Protein AF-A0A3S5CP06-F1 (afdb_monomer_lite)

Organism: NCBI:txid117903

pLDDT: mean 73.13, std 22.81, range [30.09, 97.06]

Structure (mmCIF, N/CA/C/O backbone):
data_AF-A0A3S5CP06-F1
#
_entry.id   AF-A0A3S5CP06-F1
#
loop_
_atom_site.group_PDB
_atom_site.id
_atom_site.type_symbol
_atom_site.label_atom_id
_atom_site.label_alt_id
_atom_site.label_comp_id
_atom_site.label_asym_id
_atom_site.label_entity_id
_atom_site.label_seq_id
_atom_site.pdbx_PDB_ins_code
_atom_site.Cartn_x
_atom_site.Cartn_y
_atom_site.Cartn_z
_atom_site.occupancy
_atom_site.B_iso_or_equiv
_atom_site.auth_seq_id
_atom_site.auth_comp_id
_atom_site.auth_asym_id
_atom_site.auth_atom_id
_atom_site.pdbx_PDB_model_num
ATOM 1 N N . MET A 1 1 ? -4.239 -17.272 -24.066 1.00 35.72 1 MET A N 1
ATOM 2 C CA . MET A 1 1 ? -3.213 -17.045 -23.027 1.00 35.72 1 MET A CA 1
ATOM 3 C C . MET A 1 1 ? -2.348 -15.879 -23.479 1.00 35.72 1 MET A C 1
ATOM 5 O O . MET A 1 1 ? -1.489 -16.079 -24.324 1.00 35.72 1 MET A O 1
ATOM 9 N N . LYS A 1 2 ? -2.631 -14.655 -23.021 1.00 35.78 2 LYS A N 1
ATOM 10 C CA . LYS A 1 2 ? -1.708 -13.524 -23.181 1.00 35.78 2 LYS A CA 1
ATOM 11 C C . LYS A 1 2 ? -1.186 -13.202 -21.793 1.00 35.78 2 LYS A C 1
ATOM 13 O O . LYS A 1 2 ? -1.876 -12.615 -20.971 1.00 35.78 2 LYS A O 1
ATOM 18 N N . PHE A 1 3 ? -0.039 -13.802 -21.521 1.00 42.69 3 PHE A N 1
ATOM 19 C CA . PHE A 1 3 ? 0.730 -13.665 -20.302 1.00 42.69 3 PHE A CA 1
ATOM 20 C C . PHE A 1 3 ? 1.672 -12.479 -20.546 1.00 42.69 3 PHE A C 1
ATOM 22 O O . PHE A 1 3 ? 2.401 -12.501 -21.534 1.00 42.69 3 PHE A O 1
ATOM 29 N N . ASN A 1 4 ? 1.630 -11.481 -19.663 1.00 35.91 4 ASN A N 1
ATOM 30 C CA . ASN A 1 4 ? 2.527 -10.320 -19.591 1.00 35.91 4 ASN A CA 1
ATOM 31 C C . ASN A 1 4 ? 2.304 -9.190 -20.604 1.00 35.91 4 ASN A C 1
ATOM 33 O O . ASN A 1 4 ? 3.108 -8.999 -21.513 1.00 35.91 4 ASN A O 1
ATOM 37 N N . ASP A 1 5 ? 1.311 -8.346 -20.328 1.00 41.56 5 ASP A N 1
ATOM 38 C CA . ASP A 1 5 ? 1.536 -6.917 -20.531 1.00 41.56 5 ASP A CA 1
ATOM 39 C C . ASP A 1 5 ? 2.273 -6.392 -19.296 1.00 41.56 5 ASP A C 1
ATOM 41 O O . ASP A 1 5 ? 1.832 -6.560 -18.155 1.00 41.56 5 ASP A O 1
ATOM 45 N N . PHE A 1 6 ? 3.456 -5.839 -19.553 1.00 39.00 6 PHE A N 1
ATOM 46 C CA . PHE A 1 6 ? 4.269 -5.062 -18.633 1.00 39.00 6 PHE A CA 1
ATOM 47 C C . PHE A 1 6 ? 3.380 -4.057 -17.898 1.00 39.00 6 PHE A C 1
ATOM 49 O O . PHE A 1 6 ? 3.024 -3.015 -18.444 1.00 39.00 6 PHE A O 1
ATOM 56 N N . PHE A 1 7 ? 3.037 -4.346 -16.646 1.00 43.31 7 PHE A N 1
ATOM 57 C CA . PHE A 1 7 ? 2.442 -3.353 -15.767 1.00 43.31 7 PHE A CA 1
ATOM 58 C C . PHE A 1 7 ? 3.573 -2.412 -15.328 1.00 43.31 7 PHE A C 1
ATOM 60 O O . PHE A 1 7 ? 4.168 -2.552 -14.261 1.00 43.31 7 PHE A O 1
ATOM 67 N N . CYS A 1 8 ? 3.954 -1.510 -16.236 1.00 44.78 8 CYS A N 1
ATOM 68 C CA . CYS A 1 8 ? 4.746 -0.335 -15.918 1.00 44.78 8 CYS A CA 1
ATOM 69 C C . CYS A 1 8 ? 3.884 0.487 -14.960 1.00 44.78 8 CYS A C 1
ATOM 71 O O . CYS A 1 8 ? 2.850 1.025 -15.358 1.00 44.78 8 CYS A O 1
ATOM 73 N N . ILE A 1 9 ? 4.246 0.487 -13.677 1.00 48.03 9 ILE A N 1
ATOM 74 C CA . ILE A 1 9 ? 3.533 1.221 -12.631 1.00 48.03 9 ILE A CA 1
ATOM 75 C C . ILE A 1 9 ? 3.809 2.714 -12.829 1.00 48.03 9 ILE A C 1
ATOM 77 O O . ILE A 1 9 ? 4.605 3.321 -12.127 1.00 48.03 9 ILE A O 1
ATOM 81 N N . PHE A 1 10 ? 3.103 3.309 -13.786 1.00 43.12 10 PHE A N 1
ATOM 82 C CA . PHE A 1 10 ? 2.488 4.614 -13.599 1.00 43.12 10 PHE A CA 1
ATOM 83 C C . PHE A 1 10 ? 1.090 4.359 -13.037 1.00 43.12 10 PHE A C 1
ATOM 85 O O . PHE A 1 10 ? 0.086 4.454 -13.733 1.00 43.12 10 PHE A O 1
ATOM 92 N N . THR A 1 11 ? 0.997 3.991 -11.759 1.00 44.59 11 THR A N 1
ATOM 93 C CA . THR A 1 11 ? -0.285 4.066 -11.045 1.00 44.59 11 THR A CA 1
ATOM 94 C C . THR A 1 11 ? -0.463 5.474 -10.480 1.00 44.59 11 THR A C 1
ATOM 96 O O . THR A 1 11 ? -0.697 5.644 -9.288 1.00 44.59 11 THR A O 1
ATOM 99 N N . THR A 1 12 ? -0.358 6.502 -11.322 1.00 39.09 12 THR A N 1
ATOM 100 C CA . THR A 1 12 ? -1.292 7.619 -11.197 1.00 39.09 12 THR A CA 1
ATOM 101 C C . THR A 1 12 ? -2.436 7.244 -12.114 1.00 39.09 12 THR A C 1
ATOM 103 O O . THR A 1 12 ? -2.352 7.388 -13.331 1.00 39.09 12 THR A O 1
ATOM 106 N N . LYS A 1 13 ? -3.494 6.677 -11.532 1.00 40.69 13 LYS A N 1
ATOM 107 C CA . LYS A 1 13 ? -4.800 6.707 -12.183 1.00 40.69 13 LYS A CA 1
ATOM 108 C C . LYS A 1 13 ? -5.009 8.173 -12.564 1.00 40.69 13 LYS A C 1
ATOM 110 O O . LYS A 1 13 ? -4.900 9.023 -11.683 1.00 40.69 13 LYS A O 1
ATOM 115 N N . GLU A 1 14 ? -5.152 8.441 -13.856 1.00 37.75 14 GLU A N 1
ATOM 116 C CA . GLU A 1 14 ? -5.336 9.779 -14.410 1.00 37.75 14 GLU A CA 1
ATOM 117 C C . GLU A 1 14 ? -6.259 10.594 -13.499 1.00 37.75 14 GLU A C 1
ATOM 119 O O . GLU A 1 14 ? -7.409 10.213 -13.264 1.00 37.75 14 GLU A O 1
ATOM 124 N N . VAL A 1 15 ? -5.735 11.681 -12.929 1.00 44.97 15 VAL A N 1
ATOM 125 C CA . VAL A 1 15 ? -6.589 12.718 -12.361 1.00 44.97 15 VAL A CA 1
ATOM 126 C C . VAL A 1 15 ? -7.166 13.446 -13.559 1.00 44.97 15 VAL A C 1
ATOM 128 O O . VAL A 1 15 ? -6.532 14.333 -14.125 1.00 44.97 15 VAL A O 1
ATOM 131 N N . GLN A 1 16 ? -8.365 13.045 -13.959 1.00 38.53 16 GLN A N 1
ATOM 132 C CA . GLN A 1 16 ? -9.188 13.856 -14.830 1.00 38.53 16 GLN A CA 1
ATOM 133 C C . GLN A 1 16 ? -10.629 13.785 -14.345 1.00 38.53 16 GLN A C 1
ATOM 135 O O . GLN A 1 16 ? -11.325 12.812 -14.595 1.00 38.53 16 GLN A O 1
ATOM 140 N N . ASP A 1 17 ? -11.020 14.819 -13.602 1.00 30.09 17 ASP A N 1
ATOM 141 C CA . ASP A 1 17 ? -12.327 15.458 -13.713 1.00 30.09 17 ASP A CA 1
ATOM 142 C C . ASP A 1 17 ? -12.169 16.918 -13.262 1.00 30.09 17 ASP A C 1
ATOM 144 O O . ASP A 1 17 ? -11.608 17.216 -12.206 1.00 30.09 17 ASP A O 1
ATOM 148 N N . GLY A 1 18 ? -12.548 17.833 -14.153 1.00 38.84 18 GLY A N 1
ATOM 149 C CA . GLY A 1 18 ? -12.364 19.272 -14.010 1.00 38.84 18 GLY A CA 1
ATOM 150 C C . GLY A 1 18 ? -13.425 19.977 -13.157 1.00 38.84 18 GLY A C 1
ATOM 151 O O . GLY A 1 18 ? -14.457 19.407 -12.818 1.00 38.84 18 GLY A O 1
ATOM 152 N N . SER A 1 19 ? -13.130 21.260 -12.901 1.00 43.97 19 SER A N 1
ATOM 153 C CA . SER A 1 19 ? -13.999 22.361 -12.432 1.00 43.97 19 SER A CA 1
ATOM 154 C C . SER A 1 19 ? -14.745 22.167 -11.103 1.00 43.97 19 SER A C 1
ATOM 156 O O . SER A 1 19 ? -15.807 21.562 -11.068 1.00 43.97 19 SER A O 1
ATOM 158 N N . ASP A 1 20 ? -14.249 22.747 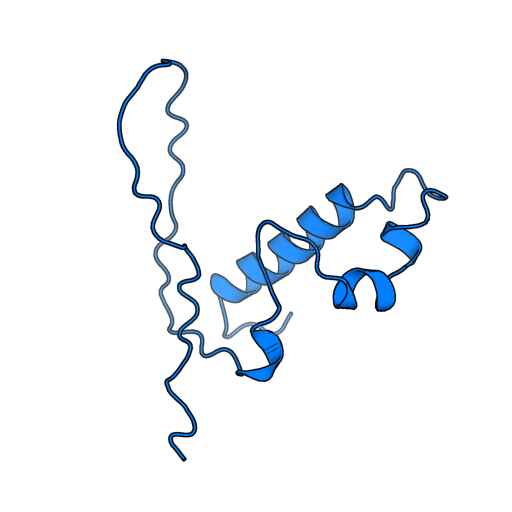-10.005 1.00 41.22 20 ASP A N 1
ATOM 159 C CA . ASP A 1 20 ? -14.585 24.121 -9.583 1.00 41.22 20 ASP A CA 1
ATOM 160 C C . ASP A 1 20 ? -14.144 24.400 -8.128 1.00 41.22 20 ASP A C 1
ATOM 162 O O . ASP A 1 20 ? -14.458 23.653 -7.208 1.00 41.22 20 ASP A O 1
ATOM 166 N N . LEU A 1 21 ? -13.470 25.547 -7.957 1.00 51.84 21 LEU A N 1
ATOM 167 C CA . LEU A 1 21 ? -13.352 26.376 -6.746 1.00 51.84 21 LEU A CA 1
ATOM 168 C C . LEU A 1 21 ? -12.735 25.751 -5.473 1.00 51.84 21 LEU A C 1
ATOM 170 O O . LEU A 1 21 ? -13.408 25.084 -4.697 1.00 51.84 21 LEU A O 1
ATOM 174 N N . LEU A 1 22 ? -11.493 26.142 -5.155 1.00 38.72 22 LEU A N 1
ATOM 175 C CA . LEU A 1 22 ? -11.188 27.074 -4.054 1.00 38.72 22 LEU A CA 1
ATOM 176 C C . LEU A 1 22 ? -9.685 27.406 -4.019 1.00 38.72 22 LEU A C 1
ATOM 178 O O . LEU A 1 22 ? -8.814 26.544 -4.049 1.00 38.72 22 LEU A O 1
ATOM 182 N N . SER A 1 23 ? -9.420 28.705 -3.972 1.00 45.53 23 SER A N 1
ATOM 183 C CA . SER A 1 23 ? -8.123 29.367 -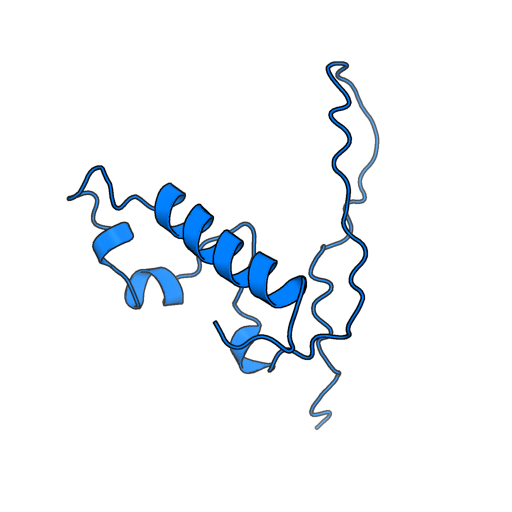3.921 1.00 45.53 23 SER A CA 1
ATOM 184 C C . SER A 1 23 ? -7.390 29.109 -2.599 1.00 45.53 23 SER A C 1
ATOM 186 O O . SER A 1 23 ? -7.995 29.248 -1.538 1.00 45.53 23 SER A O 1
ATOM 188 N N . GLY A 1 24 ? -6.078 28.865 -2.646 1.00 39.38 24 GLY A N 1
ATOM 189 C CA . GLY A 1 24 ? -5.217 28.961 -1.463 1.00 39.38 24 GLY A CA 1
ATOM 190 C C . GLY A 1 24 ? -3.949 28.116 -1.543 1.00 39.38 24 GLY A C 1
ATOM 191 O O . GLY A 1 24 ? -4.006 26.921 -1.303 1.00 39.38 24 GLY A O 1
ATOM 192 N N . ASP A 1 25 ? -2.831 28.789 -1.818 1.00 38.12 25 ASP A N 1
ATOM 193 C CA . ASP A 1 25 ? -1.439 28.328 -1.711 1.00 38.12 25 ASP A CA 1
ATOM 194 C C . ASP A 1 25 ? -0.998 27.217 -2.683 1.00 38.12 25 ASP A C 1
ATOM 196 O O . ASP A 1 25 ? -1.037 26.021 -2.404 1.00 38.12 25 ASP A O 1
ATOM 200 N N . ALA A 1 26 ? -0.518 27.652 -3.853 1.00 48.59 26 ALA A N 1
ATOM 201 C CA . ALA A 1 26 ? 0.264 26.831 -4.766 1.00 48.59 26 ALA A CA 1
ATOM 202 C C . ALA A 1 26 ? 1.655 26.581 -4.160 1.00 48.59 26 ALA A C 1
ATOM 204 O O . ALA A 1 26 ? 2.653 27.165 -4.583 1.00 48.59 26 ALA A O 1
ATOM 205 N N . GLY A 1 27 ? 1.712 25.714 -3.150 1.00 45.88 27 GLY A N 1
ATOM 206 C CA . GLY A 1 27 ? 2.924 24.970 -2.852 1.00 45.88 27 GLY A CA 1
ATOM 207 C C . GLY A 1 27 ? 3.228 24.115 -4.074 1.00 45.88 27 GLY A C 1
ATOM 208 O O . GLY A 1 27 ? 2.488 23.180 -4.367 1.00 45.88 27 GLY A O 1
ATOM 209 N N . ASP A 1 28 ? 4.257 24.504 -4.820 1.00 45.62 28 ASP A N 1
ATOM 210 C CA . ASP A 1 28 ? 4.829 23.772 -5.945 1.00 45.62 28 ASP A CA 1
ATOM 211 C C . ASP A 1 28 ? 5.03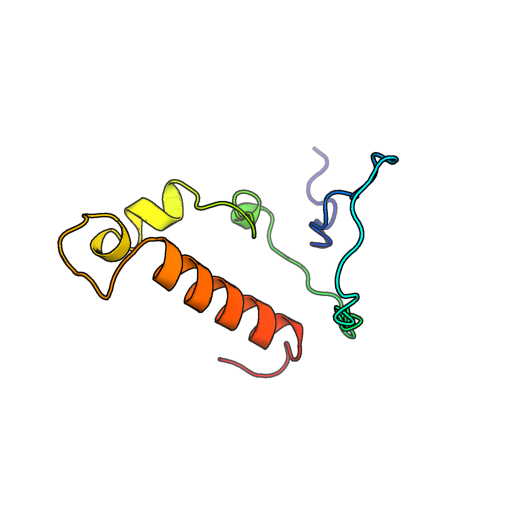1 22.297 -5.556 1.00 45.62 28 ASP A C 1
ATOM 213 O O . ASP A 1 28 ? 6.001 21.937 -4.887 1.00 45.62 28 ASP A O 1
ATOM 217 N N . VAL A 1 29 ? 4.069 21.432 -5.901 1.00 55.31 29 VAL A N 1
ATOM 218 C CA . VAL A 1 29 ? 4.237 19.983 -5.782 1.00 55.31 29 VAL A CA 1
ATOM 219 C C . VAL A 1 29 ? 5.150 19.605 -6.932 1.00 55.31 29 VAL A C 1
ATOM 221 O O . VAL A 1 29 ? 4.691 19.308 -8.034 1.00 55.31 29 VAL A O 1
ATOM 224 N N . CYS A 1 30 ? 6.454 19.682 -6.690 1.00 55.12 30 CYS A N 1
ATOM 225 C CA . CYS A 1 30 ? 7.450 19.263 -7.654 1.00 55.12 30 CYS A CA 1
ATOM 226 C C . CYS A 1 30 ? 7.282 17.755 -7.897 1.00 55.12 30 CYS A C 1
ATOM 228 O O . CYS A 1 30 ? 7.721 16.904 -7.124 1.00 55.12 30 CYS A O 1
ATOM 230 N N . VAL A 1 31 ? 6.573 17.406 -8.970 1.00 60.03 31 VAL A N 1
ATOM 231 C CA . VAL A 1 31 ? 6.488 16.026 -9.444 1.00 60.03 31 VAL A CA 1
ATOM 232 C C . VAL A 1 31 ? 7.863 15.694 -10.006 1.00 60.03 31 VAL A C 1
ATOM 234 O O . VAL A 1 31 ? 8.208 16.106 -11.111 1.00 60.03 31 VAL A O 1
ATOM 237 N N . ALA A 1 32 ? 8.686 15.016 -9.209 1.00 63.56 32 ALA A N 1
ATOM 238 C CA . ALA A 1 32 ? 9.986 14.546 -9.661 1.00 63.56 32 ALA A CA 1
ATOM 239 C C . ALA A 1 32 ? 9.789 13.607 -10.863 1.00 63.56 32 ALA A C 1
ATOM 241 O O . ALA A 1 32 ? 9.066 12.612 -10.774 1.00 63.56 32 ALA A O 1
ATOM 242 N N . GLU A 1 33 ? 10.408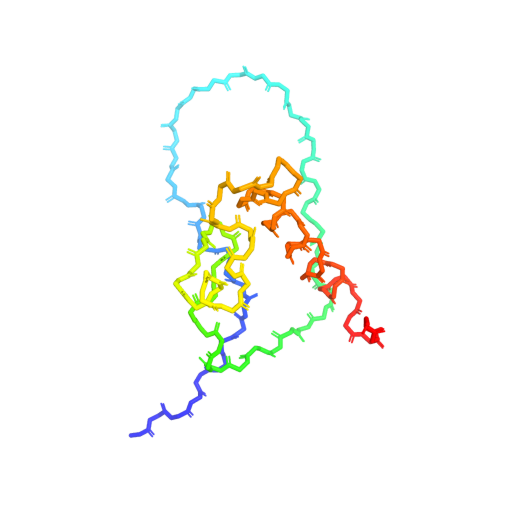 13.938 -11.996 1.00 65.94 33 GLU A N 1
ATOM 243 C CA . GLU A 1 33 ? 10.356 13.109 -13.198 1.00 65.94 33 GLU A CA 1
ATOM 244 C C . GLU A 1 33 ? 11.106 11.789 -12.954 1.00 65.94 33 GLU A C 1
ATOM 246 O O . GLU A 1 33 ? 12.246 11.771 -12.481 1.00 65.94 33 GLU A O 1
ATOM 251 N N . GLN A 1 34 ? 10.459 10.663 -13.257 1.00 63.09 34 GLN A N 1
ATOM 252 C CA . GLN A 1 34 ? 11.030 9.334 -13.059 1.00 63.09 34 GLN A CA 1
ATOM 253 C C . GLN A 1 34 ? 12.125 9.059 -14.105 1.00 63.09 34 GLN A C 1
ATOM 255 O O . GLN A 1 34 ? 11.828 8.832 -15.275 1.00 63.09 34 GLN A O 1
ATOM 260 N N . ALA A 1 35 ? 13.392 9.006 -13.685 1.00 69.94 35 ALA A N 1
ATOM 261 C CA . ALA A 1 35 ? 14.532 8.816 -14.594 1.00 69.94 35 ALA A CA 1
ATOM 262 C C . ALA A 1 35 ? 14.710 7.372 -15.118 1.00 69.94 35 ALA A C 1
ATOM 264 O O . ALA A 1 35 ? 15.374 7.151 -16.131 1.00 69.94 35 ALA A O 1
ATOM 265 N N . HIS A 1 36 ? 14.135 6.375 -14.434 1.00 72.00 36 HIS A N 1
ATOM 266 C CA . HIS A 1 36 ? 14.334 4.952 -14.734 1.00 72.00 36 HIS A CA 1
ATOM 267 C C . HIS A 1 36 ? 13.008 4.190 -14.809 1.00 72.00 36 HIS A C 1
ATOM 269 O O . HIS A 1 36 ? 12.151 4.342 -13.939 1.00 72.00 36 HIS A O 1
ATOM 275 N N . CYS A 1 37 ? 12.863 3.315 -15.810 1.00 78.00 37 CYS A N 1
ATOM 276 C CA . CYS A 1 37 ? 11.721 2.406 -15.904 1.00 78.00 37 CYS A CA 1
ATOM 277 C C . CYS A 1 37 ? 11.783 1.356 -14.787 1.00 78.00 37 CYS A C 1
ATOM 279 O O . CYS A 1 37 ? 12.753 0.601 -14.690 1.00 78.00 37 CYS A O 1
ATOM 281 N N . ILE A 1 38 ? 10.736 1.295 -13.963 1.00 80.00 38 ILE A N 1
ATOM 282 C CA . ILE A 1 38 ? 10.598 0.313 -12.887 1.00 80.00 38 ILE A CA 1
ATOM 283 C C . ILE A 1 38 ? 9.550 -0.709 -13.312 1.00 80.00 38 ILE A C 1
ATOM 285 O O . ILE A 1 38 ? 8.363 -0.402 -13.432 1.00 80.00 38 ILE A O 1
ATOM 289 N N . VAL A 1 39 ? 9.997 -1.943 -13.533 1.00 83.62 39 VAL A N 1
ATOM 290 C CA . VAL A 1 39 ? 9.108 -3.060 -13.859 1.00 83.62 39 VAL A CA 1
ATOM 291 C C . VAL A 1 39 ? 8.652 -3.712 -12.563 1.00 83.62 39 VAL A C 1
ATOM 293 O O . VAL A 1 39 ? 9.473 -4.222 -11.801 1.00 83.62 39 VAL A O 1
ATOM 296 N N . VAL A 1 40 ? 7.341 -3.723 -12.323 1.00 83.81 40 VAL A N 1
ATOM 297 C CA . VAL A 1 40 ? 6.769 -4.350 -11.130 1.00 83.81 40 VAL A CA 1
ATOM 298 C C . VAL A 1 40 ? 6.128 -5.690 -11.497 1.00 83.81 40 VAL A C 1
ATOM 300 O O . VAL A 1 40 ? 5.369 -5.768 -12.465 1.00 83.81 40 VAL A O 1
ATOM 303 N N . PRO A 1 41 ? 6.411 -6.768 -10.746 1.00 90.12 41 PRO A N 1
ATOM 304 C CA . PRO A 1 41 ? 5.794 -8.066 -10.990 1.00 90.12 41 PRO A CA 1
ATOM 305 C C . PRO A 1 41 ? 4.270 -8.050 -10.818 1.00 90.12 41 PRO A C 1
ATOM 307 O O . PRO A 1 41 ? 3.732 -7.387 -9.932 1.00 90.12 41 PRO A O 1
ATOM 310 N N . SER A 1 42 ? 3.565 -8.875 -11.595 1.00 87.00 42 SER A N 1
ATOM 311 C CA . SER A 1 42 ? 2.094 -8.948 -11.580 1.00 87.00 42 SER A CA 1
ATOM 312 C C . SER A 1 42 ? 1.499 -9.378 -10.2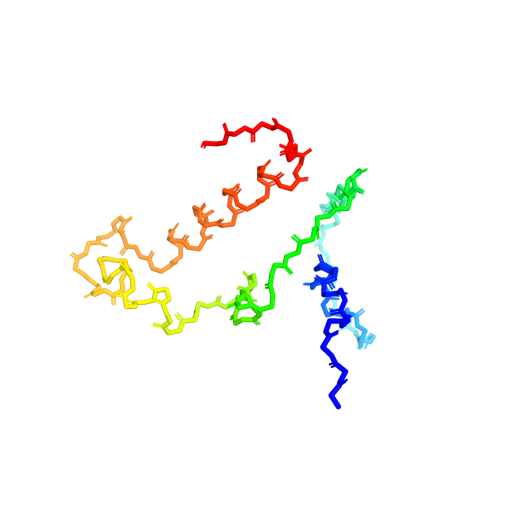36 1.00 87.00 42 SER A C 1
ATOM 314 O O . SER A 1 42 ? 0.397 -8.961 -9.888 1.00 87.00 42 SER A O 1
ATOM 316 N N . TYR A 1 43 ? 2.223 -10.161 -9.431 1.00 88.88 43 TYR A N 1
ATOM 317 C CA . TYR A 1 43 ? 1.764 -10.551 -8.095 1.00 88.88 43 TYR A CA 1
ATOM 318 C C . TYR A 1 43 ? 1.666 -9.369 -7.118 1.00 88.88 43 TYR A C 1
ATOM 320 O O . TYR A 1 43 ? 1.041 -9.508 -6.069 1.00 88.88 43 TYR A O 1
ATOM 328 N N . ALA A 1 44 ? 2.285 -8.225 -7.428 1.00 89.38 44 ALA A N 1
ATOM 329 C CA . ALA A 1 44 ? 2.220 -7.010 -6.620 1.00 89.38 44 ALA A CA 1
ATOM 330 C C . ALA A 1 44 ? 1.078 -6.067 -7.047 1.00 89.38 44 ALA A C 1
ATOM 332 O O . ALA A 1 44 ? 0.939 -4.988 -6.483 1.00 89.38 44 ALA A O 1
ATOM 333 N N . ALA A 1 45 ? 0.219 -6.475 -7.991 1.00 90.00 45 ALA A N 1
ATOM 334 C CA . ALA A 1 45 ? -0.889 -5.658 -8.500 1.00 90.00 45 ALA A CA 1
ATOM 335 C C . ALA A 1 45 ? -1.959 -5.286 -7.452 1.00 90.00 45 ALA A C 1
ATOM 337 O O . ALA A 1 45 ? -2.804 -4.439 -7.714 1.00 90.00 45 ALA A O 1
ATOM 338 N N . TRP A 1 46 ? -1.947 -5.915 -6.273 1.00 90.81 46 TRP A N 1
ATOM 339 C CA . TRP A 1 46 ? -2.839 -5.567 -5.161 1.00 90.81 46 TRP A CA 1
ATOM 340 C C . TRP A 1 46 ? -2.409 -4.296 -4.414 1.00 90.81 46 TRP A C 1
ATOM 342 O O . TRP A 1 46 ? -3.179 -3.794 -3.596 1.00 90.81 46 TRP A O 1
ATOM 352 N N . PHE A 1 47 ? -1.181 -3.817 -4.636 1.00 92.62 47 PHE A N 1
ATOM 353 C CA . PHE A 1 47 ? -0.641 -2.644 -3.959 1.00 92.62 47 PHE A CA 1
ATOM 354 C C . PHE A 1 47 ? -1.264 -1.352 -4.500 1.00 92.62 47 PHE A C 1
ATOM 356 O O . PHE A 1 47 ? -1.312 -1.131 -5.709 1.00 92.62 47 PHE A O 1
ATOM 363 N N . ASP A 1 48 ? -1.677 -0.477 -3.586 1.00 89.50 48 ASP A N 1
ATOM 364 C CA . ASP A 1 48 ? -2.195 0.858 -3.873 1.00 89.50 48 ASP A CA 1
ATOM 365 C C . ASP A 1 48 ? -1.501 1.871 -2.951 1.00 89.50 48 ASP A C 1
ATOM 367 O O . ASP A 1 48 ? -1.390 1.677 -1.739 1.00 89.50 48 ASP A O 1
ATOM 371 N N . TYR A 1 49 ? -1.011 2.965 -3.533 1.00 89.31 49 TYR A N 1
ATOM 372 C CA . TYR A 1 49 ? -0.282 4.003 -2.808 1.00 89.31 49 TYR A CA 1
ATOM 373 C C . TYR A 1 49 ? -1.180 4.777 -1.829 1.00 89.31 49 TYR A C 1
ATOM 375 O O . TYR A 1 49 ? -0.709 5.220 -0.782 1.00 89.31 49 TYR A O 1
ATOM 383 N N . ASN A 1 50 ? -2.478 4.894 -2.117 1.00 90.50 50 ASN A N 1
ATOM 384 C CA . ASN A 1 50 ? -3.411 5.702 -1.324 1.00 90.50 50 ASN A CA 1
ATOM 385 C C . ASN A 1 50 ? -4.264 4.880 -0.351 1.00 90.50 50 ASN A C 1
ATOM 387 O O . ASN A 1 50 ? -4.979 5.451 0.471 1.00 90.50 50 ASN A O 1
ATOM 391 N N . SER A 1 51 ? -4.204 3.548 -0.421 1.00 92.38 51 SER A N 1
ATOM 392 C CA . SER A 1 51 ? -4.977 2.663 0.449 1.00 92.38 51 SER A CA 1
ATOM 393 C C . SER A 1 51 ? -4.108 1.584 1.101 1.00 92.38 51 SER A C 1
ATOM 395 O O . SER A 1 51 ? -2.970 1.342 0.705 1.00 92.38 51 SER A O 1
ATOM 397 N N . ILE A 1 52 ? -4.623 0.976 2.175 1.00 94.06 52 ILE A N 1
ATOM 398 C CA . ILE A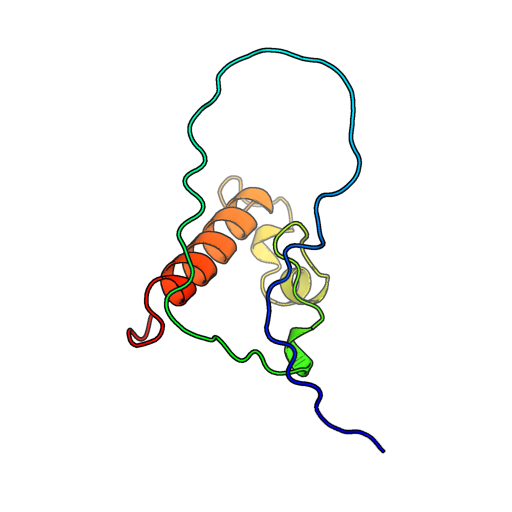 1 52 ? -3.947 -0.111 2.896 1.00 94.06 52 ILE A CA 1
ATOM 399 C C . ILE A 1 52 ? -4.707 -1.401 2.629 1.00 94.06 52 ILE A C 1
ATOM 401 O O . ILE A 1 52 ? -5.851 -1.569 3.073 1.00 94.06 52 ILE A O 1
ATOM 405 N N . HIS A 1 53 ? -4.054 -2.334 1.951 1.00 95.62 53 HIS A N 1
ATOM 406 C CA . HIS A 1 53 ? -4.642 -3.603 1.569 1.00 95.62 53 HIS A CA 1
ATOM 407 C C . HIS A 1 53 ? -4.714 -4.584 2.753 1.00 95.62 53 HIS A C 1
ATOM 409 O O . HIS A 1 53 ? -3.959 -4.521 3.728 1.00 95.62 53 HIS A O 1
ATOM 415 N N . GLY A 1 54 ? -5.612 -5.570 2.668 1.00 97.00 54 GLY A N 1
ATOM 416 C CA . GLY A 1 54 ? -5.767 -6.587 3.714 1.00 97.00 54 GLY A CA 1
ATOM 417 C C . GLY A 1 54 ? -4.525 -7.465 3.920 1.00 97.00 54 GLY A C 1
ATOM 418 O O . GLY A 1 54 ? -4.357 -8.035 4.995 1.00 97.00 54 GLY A O 1
ATOM 419 N N . ILE A 1 55 ? -3.650 -7.570 2.913 1.00 95.75 55 ILE A N 1
ATOM 420 C CA . ILE A 1 55 ? -2.367 -8.283 3.029 1.00 95.75 55 ILE A CA 1
ATOM 421 C C . ILE A 1 55 ? -1.431 -7.542 3.990 1.00 95.75 55 ILE A C 1
ATOM 423 O O . ILE A 1 55 ? -0.882 -8.175 4.887 1.00 95.75 55 ILE A O 1
ATOM 427 N N . GLU A 1 56 ? -1.320 -6.216 3.873 1.00 97.06 56 GLU A N 1
ATOM 428 C CA . GLU A 1 56 ? -0.487 -5.380 4.753 1.00 97.06 56 GLU A CA 1
ATOM 429 C C . GLU A 1 56 ? -0.938 -5.510 6.213 1.00 97.06 56 GLU A C 1
ATOM 431 O O . GLU A 1 56 ? -0.128 -5.749 7.108 1.00 97.06 56 GLU A O 1
ATOM 436 N N . ARG A 1 57 ? -2.257 -5.482 6.442 1.00 95.69 57 ARG A N 1
ATOM 437 C CA . ARG A 1 57 ? -2.852 -5.638 7.779 1.00 95.69 57 ARG A CA 1
ATOM 438 C C . ARG A 1 57 ? -2.542 -6.979 8.435 1.00 95.69 57 ARG A C 1
ATOM 440 O O . ARG A 1 57 ? -2.397 -7.043 9.651 1.00 95.69 57 ARG A O 1
ATOM 447 N N . ARG A 1 58 ? -2.469 -8.051 7.642 1.00 96.56 58 ARG A N 1
ATOM 448 C CA . ARG A 1 58 ? -2.108 -9.389 8.133 1.00 96.56 58 ARG A CA 1
ATOM 449 C C . ARG A 1 58 ? -0.602 -9.556 8.315 1.00 96.56 58 ARG A C 1
ATOM 451 O O . ARG A 1 58 ? -0.202 -10.324 9.180 1.00 96.56 58 ARG A O 1
ATOM 458 N N . GLY A 1 59 ? 0.207 -8.870 7.508 1.00 95.75 59 GLY A N 1
ATOM 459 C CA . GLY A 1 59 ? 1.667 -8.938 7.570 1.00 95.75 59 GLY A CA 1
ATOM 460 C C . GLY A 1 59 ? 2.261 -8.202 8.771 1.00 95.75 59 GLY A C 1
ATOM 461 O O . GLY A 1 59 ? 3.212 -8.699 9.363 1.00 95.75 59 GLY A O 1
ATOM 462 N N . LEU A 1 60 ? 1.690 -7.051 9.145 1.00 95.12 60 LEU A N 1
ATOM 463 C CA . LEU A 1 60 ? 2.173 -6.209 10.250 1.00 95.12 60 LEU A CA 1
ATOM 464 C C . LEU A 1 60 ? 1.021 -5.755 11.167 1.00 95.12 60 LEU A C 1
ATOM 466 O O . LEU A 1 60 ? 0.691 -4.566 11.232 1.00 95.12 60 LEU A O 1
ATOM 470 N N . PRO A 1 61 ? 0.360 -6.690 11.875 1.00 94.81 61 PRO A N 1
ATOM 471 C CA . PRO A 1 61 ? -0.842 -6.403 12.658 1.00 94.81 61 PRO A CA 1
ATOM 472 C C . PRO A 1 61 ? -0.610 -5.421 13.816 1.00 94.81 61 PRO A C 1
ATOM 474 O O . PRO A 1 61 ? -1.565 -4.827 14.323 1.00 94.81 61 PRO A O 1
ATOM 477 N N . GLU A 1 62 ? 0.634 -5.214 14.252 1.00 94.56 62 GLU A N 1
ATOM 478 C CA . GLU A 1 62 ? 0.975 -4.287 15.332 1.00 94.56 62 GLU A CA 1
ATOM 479 C C . GLU A 1 62 ? 0.678 -2.818 15.016 1.00 94.56 62 GLU A C 1
ATOM 481 O O . GLU A 1 62 ? 0.514 -2.040 15.952 1.00 94.56 62 GLU A O 1
ATOM 486 N N . PHE A 1 63 ? 0.571 -2.452 13.736 1.00 95.81 63 PHE A N 1
ATOM 487 C CA . PHE A 1 63 ? 0.166 -1.109 13.304 1.00 95.81 63 PHE A CA 1
ATOM 488 C C . PHE A 1 63 ? -1.357 -0.933 13.231 1.00 95.81 63 PHE A C 1
ATOM 490 O O . PHE A 1 63 ? -1.847 0.182 13.067 1.00 95.81 63 PHE A O 1
ATOM 497 N N . PHE A 1 64 ? -2.125 -2.021 13.362 1.00 95.56 64 PHE A N 1
ATOM 498 C CA . PHE A 1 64 ? -3.572 -2.035 13.108 1.00 95.56 64 PHE A CA 1
ATOM 499 C C . PHE A 1 64 ? -4.415 -2.506 14.297 1.00 95.56 64 PHE A C 1
ATOM 501 O O . PHE A 1 64 ? -5.635 -2.589 14.182 1.00 95.56 64 PHE A O 1
ATOM 508 N N . ASN A 1 65 ? -3.796 -2.813 15.439 1.00 92.50 65 ASN A N 1
ATOM 509 C CA . ASN A 1 65 ? -4.490 -3.330 16.623 1.00 92.50 65 ASN A CA 1
ATOM 510 C C . ASN A 1 65 ? -4.904 -2.247 17.642 1.00 92.50 65 ASN A C 1
ATOM 512 O O . ASN A 1 65 ? -5.541 -2.572 18.642 1.00 92.50 65 ASN A O 1
ATOM 516 N N . GLY A 1 66 ? -4.515 -0.983 17.429 1.00 91.25 66 GLY A N 1
ATOM 517 C CA . GLY A 1 66 ? -4.879 0.151 18.290 1.00 91.25 66 GLY A CA 1
ATOM 518 C C . GLY A 1 66 ? -4.241 0.156 19.686 1.00 91.25 66 GLY A C 1
ATOM 519 O O . GLY A 1 66 ? -4.643 0.948 20.535 1.00 91.25 66 GLY A O 1
ATOM 520 N N . ARG A 1 67 ? -3.254 -0.708 19.959 1.00 91.62 67 ARG A N 1
ATOM 521 C CA . ARG A 1 67 ? -2.634 -0.834 21.292 1.00 91.62 67 ARG A CA 1
ATOM 522 C C . ARG A 1 67 ? -1.521 0.183 21.542 1.00 91.62 67 ARG A C 1
ATOM 524 O O . ARG A 1 67 ? -1.282 0.557 22.688 1.00 91.62 67 ARG A O 1
ATOM 531 N N . ASN A 1 68 ? -0.826 0.617 20.492 1.00 89.81 68 ASN A N 1
ATOM 532 C CA . ASN A 1 68 ? 0.372 1.450 20.580 1.00 89.81 68 ASN A CA 1
ATOM 533 C C . ASN A 1 68 ? 0.150 2.793 19.876 1.00 89.81 68 ASN A C 1
ATOM 535 O O . ASN A 1 68 ? -0.094 2.829 18.676 1.00 89.81 68 ASN A O 1
ATOM 539 N N . LYS A 1 69 ? 0.330 3.908 20.597 1.00 89.56 69 LYS A N 1
ATOM 540 C CA . LYS A 1 69 ? 0.167 5.264 20.034 1.00 89.56 69 LYS A CA 1
ATOM 541 C C . LYS A 1 69 ? 1.153 5.595 18.908 1.00 89.56 69 LYS A C 1
ATOM 543 O O . LYS A 1 69 ? 0.858 6.445 18.085 1.00 89.56 69 LYS A O 1
ATOM 548 N N . SER A 1 70 ? 2.318 4.949 18.888 1.00 91.00 70 SER A N 1
ATOM 549 C CA . SER A 1 70 ? 3.351 5.141 17.863 1.00 91.00 70 SER A CA 1
ATOM 550 C C . SER A 1 70 ? 3.225 4.194 16.668 1.00 91.00 70 SER A C 1
ATOM 552 O O . SER A 1 70 ? 3.960 4.346 15.699 1.00 91.00 70 SER A O 1
ATOM 554 N N . LYS A 1 71 ? 2.327 3.204 16.728 1.00 93.00 71 LYS A N 1
ATOM 555 C CA . LYS A 1 71 ? 2.111 2.226 15.656 1.00 93.00 71 LYS A CA 1
ATOM 556 C C . LYS A 1 71 ? 0.669 2.317 15.191 1.00 93.00 71 LYS A C 1
ATOM 558 O O . LYS A 1 71 ? -0.160 1.474 15.521 1.00 93.00 71 LYS A O 1
ATOM 563 N N . THR A 1 72 ? 0.385 3.396 14.475 1.00 96.06 72 THR A N 1
ATOM 564 C CA . THR A 1 72 ? -0.923 3.637 13.871 1.00 96.06 72 THR A CA 1
ATOM 565 C C . THR A 1 72 ? -0.872 3.357 12.366 1.00 96.06 72 THR A C 1
ATOM 567 O O . THR A 1 72 ? 0.220 3.339 11.781 1.00 96.06 72 THR A O 1
ATOM 570 N N . PRO A 1 73 ? -2.028 3.150 11.712 1.00 95.62 73 PRO A N 1
ATOM 571 C CA . PRO A 1 73 ? -2.092 2.956 10.265 1.00 95.62 73 PRO A CA 1
ATOM 572 C C . PRO A 1 73 ? -1.453 4.104 9.473 1.00 95.62 73 PRO A C 1
ATOM 574 O O . PRO A 1 73 ? -0.831 3.871 8.440 1.00 95.62 73 PRO A O 1
ATOM 577 N N . GLU A 1 74 ? -1.558 5.334 9.975 1.00 95.19 74 GLU A N 1
ATOM 578 C CA . GLU A 1 74 ? -1.018 6.542 9.344 1.00 95.19 74 GLU A CA 1
ATOM 579 C C . GLU A 1 74 ? 0.514 6.542 9.369 1.00 95.19 74 GLU A C 1
ATOM 581 O O . GLU A 1 74 ? 1.157 6.849 8.366 1.00 95.19 74 GLU A O 1
ATOM 586 N N . VAL A 1 75 ? 1.111 6.128 10.492 1.00 95.38 75 VAL A N 1
ATOM 587 C CA . VAL A 1 75 ? 2.570 5.985 10.618 1.00 95.38 75 VAL A CA 1
ATOM 588 C C . VAL A 1 75 ? 3.090 4.887 9.689 1.00 95.38 75 VAL A C 1
ATOM 590 O O . VAL A 1 75 ? 4.112 5.070 9.030 1.00 95.38 75 VAL A O 1
ATOM 593 N N . TYR A 1 76 ? 2.374 3.762 9.594 1.00 96.69 76 TYR A N 1
ATOM 594 C CA . TYR A 1 76 ? 2.717 2.694 8.654 1.00 96.69 76 TYR A CA 1
ATOM 595 C C . TYR A 1 76 ? 2.718 3.191 7.202 1.00 96.69 76 TYR A C 1
ATOM 597 O O . TYR A 1 76 ? 3.683 2.949 6.478 1.00 96.69 76 TYR A O 1
ATOM 605 N N . LEU A 1 77 ? 1.672 3.922 6.798 1.00 94.50 77 LEU A N 1
ATOM 606 C CA . LEU A 1 77 ? 1.542 4.484 5.454 1.00 94.50 77 LEU A CA 1
ATOM 607 C C . LEU A 1 77 ? 2.717 5.411 5.118 1.00 94.50 77 LEU A C 1
ATOM 609 O O . LEU A 1 77 ? 3.314 5.283 4.051 1.00 94.50 77 LEU A O 1
ATOM 613 N N . ALA A 1 78 ? 3.088 6.290 6.053 1.00 94.25 78 ALA A N 1
ATOM 614 C CA . ALA A 1 78 ? 4.210 7.207 5.887 1.00 94.25 78 ALA A CA 1
ATOM 615 C C . ALA A 1 78 ? 5.542 6.464 5.687 1.00 94.25 78 ALA A C 1
ATOM 617 O O . ALA A 1 78 ? 6.275 6.768 4.750 1.00 94.25 78 ALA A O 1
ATOM 618 N N . TYR A 1 79 ? 5.844 5.454 6.513 1.00 95.56 79 TYR A N 1
ATOM 619 C CA . TYR A 1 79 ? 7.073 4.662 6.365 1.00 95.56 79 TYR A CA 1
ATOM 620 C C . TYR A 1 79 ? 7.097 3.834 5.083 1.00 95.56 79 TYR A C 1
ATOM 622 O O . TYR A 1 79 ? 8.115 3.787 4.394 1.00 95.56 79 TYR A O 1
ATOM 630 N N . ARG A 1 80 ? 5.977 3.194 4.745 1.00 95.88 80 ARG A N 1
ATOM 631 C CA . ARG A 1 80 ? 5.830 2.409 3.518 1.00 95.88 80 ARG A CA 1
ATOM 632 C C . ARG A 1 80 ? 6.079 3.274 2.286 1.00 95.88 80 ARG A C 1
ATOM 634 O O . ARG A 1 80 ? 6.883 2.898 1.438 1.00 95.88 80 ARG A O 1
ATOM 641 N N . ASN A 1 81 ? 5.425 4.431 2.213 1.00 92.56 81 ASN A N 1
ATOM 642 C CA . ASN A 1 81 ? 5.556 5.345 1.083 1.00 92.56 81 ASN A CA 1
ATOM 643 C C . ASN A 1 81 ? 6.968 5.925 1.008 1.00 92.56 81 ASN A C 1
ATOM 645 O O . ASN A 1 81 ? 7.566 5.900 -0.059 1.00 92.56 81 ASN A O 1
ATOM 649 N N . PHE A 1 82 ? 7.561 6.297 2.145 1.00 93.31 82 PHE A N 1
ATOM 650 C CA . PHE A 1 82 ? 8.949 6.754 2.192 1.00 93.31 82 PHE A CA 1
ATOM 651 C C . PHE A 1 82 ? 9.936 5.733 1.598 1.00 93.31 82 PHE A C 1
ATOM 653 O O . PHE A 1 82 ? 10.791 6.102 0.793 1.00 93.31 82 PHE A O 1
ATOM 660 N N . MET A 1 83 ? 9.811 4.447 1.948 1.00 91.69 83 MET A N 1
ATOM 661 C CA . MET A 1 83 ? 10.669 3.393 1.385 1.00 91.69 83 MET A CA 1
ATOM 662 C C . MET A 1 83 ? 10.452 3.217 -0.123 1.00 91.69 83 MET A C 1
ATOM 664 O O . MET A 1 83 ? 11.419 3.095 -0.874 1.00 91.69 83 MET A O 1
ATOM 668 N N . VAL A 1 84 ? 9.192 3.226 -0.571 1.00 90.00 84 VAL A N 1
ATOM 669 C CA . VAL A 1 84 ? 8.841 3.099 -1.994 1.00 90.00 84 VAL A CA 1
ATOM 670 C C . VAL A 1 84 ? 9.386 4.278 -2.800 1.00 90.00 84 VAL A C 1
ATOM 672 O O . VAL A 1 84 ? 9.989 4.071 -3.851 1.00 90.00 84 VAL A O 1
ATOM 675 N N . ASP A 1 85 ? 9.221 5.500 -2.306 1.00 89.19 85 ASP A N 1
ATOM 676 C CA . ASP A 1 85 ? 9.637 6.715 -3.003 1.00 89.19 85 ASP A CA 1
ATOM 677 C C . ASP A 1 85 ? 11.163 6.832 -3.048 1.00 89.19 85 ASP A C 1
ATOM 679 O O . ASP A 1 85 ? 11.731 7.136 -4.097 1.00 89.19 85 ASP A O 1
ATOM 683 N N . THR A 1 86 ? 11.848 6.467 -1.960 1.00 88.44 86 THR A N 1
ATOM 684 C CA . THR A 1 86 ? 13.318 6.403 -1.929 1.00 88.44 86 THR A CA 1
ATOM 685 C C . THR A 1 86 ? 13.859 5.417 -2.967 1.00 88.44 86 THR A C 1
ATOM 687 O O . THR A 1 86 ? 14.809 5.737 -3.681 1.00 88.44 86 THR A O 1
ATOM 690 N N . TYR A 1 87 ? 13.234 4.242 -3.106 1.00 87.00 87 TYR A N 1
ATOM 691 C CA . TYR A 1 87 ? 13.615 3.267 -4.132 1.00 87.00 87 TYR A CA 1
ATOM 692 C C . TYR A 1 87 ? 13.362 3.789 -5.554 1.00 87.00 87 TYR A C 1
ATOM 694 O O . TYR A 1 87 ? 14.186 3.591 -6.445 1.00 87.00 87 TYR A O 1
ATOM 702 N N . ARG A 1 88 ? 12.243 4.492 -5.776 1.00 85.69 88 ARG A N 1
ATOM 703 C CA . ARG A 1 88 ? 11.888 5.042 -7.094 1.00 85.69 88 ARG A CA 1
ATOM 704 C C . ARG A 1 88 ? 12.860 6.115 -7.577 1.00 85.69 88 ARG A C 1
ATOM 706 O O . ARG A 1 88 ? 13.177 6.134 -8.766 1.00 85.69 88 ARG A O 1
ATOM 713 N N . LEU A 1 89 ? 13.365 6.946 -6.663 1.00 84.00 89 LEU A N 1
ATOM 714 C CA . LEU A 1 89 ? 14.373 7.969 -6.960 1.00 84.00 89 LEU A CA 1
ATOM 715 C C . LEU A 1 89 ? 15.706 7.367 -7.416 1.00 84.00 89 LEU A C 1
ATOM 717 O O . LEU A 1 89 ? 16.410 7.975 -8.220 1.00 84.00 89 LEU A O 1
ATOM 721 N N . ASN A 1 90 ? 16.077 6.195 -6.893 1.00 81.00 90 ASN A N 1
ATOM 722 C CA . ASN A 1 90 ? 17.376 5.596 -7.169 1.00 81.00 90 ASN A CA 1
ATOM 723 C C . ASN A 1 90 ? 17.347 4.055 -7.079 1.00 81.00 90 ASN A C 1
ATOM 725 O O . ASN A 1 90 ? 17.791 3.485 -6.077 1.00 81.00 90 ASN A O 1
ATOM 729 N N . PRO A 1 91 ? 16.876 3.357 -8.129 1.00 77.50 91 PRO A N 1
ATOM 730 C CA . PRO A 1 91 ? 16.690 1.908 -8.085 1.00 77.50 91 PRO A CA 1
ATOM 731 C C . PRO A 1 91 ? 18.004 1.108 -8.083 1.00 77.50 91 PRO A C 1
ATOM 733 O O . PRO A 1 91 ? 17.970 -0.098 -7.838 1.00 77.50 91 PRO A O 1
ATOM 736 N N . GLN A 1 92 ? 19.160 1.740 -8.340 1.00 74.88 92 GLN A N 1
ATOM 737 C CA . GLN A 1 92 ? 20.470 1.078 -8.239 1.00 74.88 92 GLN A CA 1
ATOM 738 C C . GLN A 1 92 ? 21.016 0.980 -6.806 1.00 74.88 92 GLN A C 1
ATOM 740 O O . GLN A 1 92 ? 22.010 0.288 -6.583 1.00 74.88 92 GLN A O 1
ATOM 745 N N . VAL A 1 93 ? 20.392 1.647 -5.832 1.00 71.88 93 VAL A N 1
ATOM 746 C CA . VAL A 1 93 ? 20.769 1.528 -4.419 1.00 71.88 93 VAL A CA 1
ATOM 747 C C . VAL A 1 93 ? 19.908 0.452 -3.762 1.00 71.88 93 VAL A C 1
ATOM 749 O O . VAL A 1 93 ? 18.682 0.528 -3.783 1.00 71.88 93 VAL A O 1
ATOM 752 N N . SER A 1 94 ? 20.543 -0.557 -3.161 1.00 58.38 94 SER A N 1
ATOM 753 C CA . SER A 1 94 ? 19.844 -1.496 -2.280 1.00 58.38 94 SER A CA 1
ATOM 754 C C . SER A 1 94 ? 19.580 -0.826 -0.928 1.00 58.38 94 SER A C 1
ATOM 756 O O . SER A 1 94 ? 20.537 -0.423 -0.264 1.00 58.38 94 SER A O 1
ATOM 758 N N . LEU A 1 95 ? 18.305 -0.709 -0.548 1.00 56.53 95 LEU A N 1
ATOM 759 C CA . LEU A 1 95 ? 17.848 -0.338 0.799 1.00 56.53 95 LEU A CA 1
ATOM 760 C C . LEU A 1 95 ? 18.063 -1.475 1.807 1.00 56.53 95 LEU A C 1
ATOM 762 O O . LEU A 1 95 ? 17.929 -2.652 1.398 1.00 56.53 95 LEU A O 1
#

Sequence (95 aa):
MKFNDFFCIFTTKEVQDGSDLLSGDAGDVCVAEQAHCIVVPSYAAWFDYNSIHGIERRGLPEFFNGRNKSKTPEVYLAYRNFMVDTYRLNPQVSL

Radius of gyration: 17.02 Å; chains: 1; bounding box: 35×46×44 Å

InterPro domains:
  IPR007526 SWIRM domain [PF04433] (48-94)
  IPR007526 SWIRM domain [PS50934] (38-95)
  IPR009057 Homedomain-like superfamily [SSF46689] (34-95)
  IPR036388 Winged helix-like DNA-binding domain superfamily [G3DSA:1.10.10.10] (44-95)

Secondary structure (DSSP, 8-state):
-------B---------------------------S--B--GGGTT--SSS--HHHHHH-GGGTSS--TTS-HHHHHHHHHHHHHHHHH-TTS--

Foldseek 3Di:
DDPDDFCQPPPPPDPDDDDDDDDDDPPPPPPPDQPDGDGDDPVCVQDDLVDDDPVNCVVCVQLVPPPDPCRHPVNVSVVVVVVVVVCRNPVPDDD